Protein AF-A0A7Y2XGF4-F1 (afdb_monomer_lite)

Foldseek 3Di:
DDDDDDDPPPPPPPDDPPPPPDPDDPVRLVVVLVVQLVVVLVVQLVVLCVPPNDVSSVVSNPPVSVVSQVVSCVVSVHRGDDEDPPDPDPVRYDDPVSVVD

Structure (mmCIF, N/CA/C/O backbone):
data_AF-A0A7Y2XGF4-F1
#
_entry.id   AF-A0A7Y2XGF4-F1
#
loop_
_atom_site.group_PDB
_atom_site.id
_atom_site.type_symbol
_atom_site.label_atom_id
_atom_site.label_alt_id
_atom_site.label_comp_id
_atom_site.label_asym_id
_atom_site.label_entity_id
_atom_site.label_seq_id
_atom_site.pdbx_PDB_ins_code
_atom_site.Cartn_x
_atom_site.Cartn_y
_atom_site.Cartn_z
_atom_site.occupancy
_atom_site.B_iso_or_equiv
_atom_site.auth_seq_id
_atom_site.auth_comp_id
_atom_site.auth_asym_id
_atom_site.auth_atom_id
_atom_site.pdbx_PDB_model_num
ATOM 1 N N . MET A 1 1 ? 15.813 71.218 -19.733 1.00 46.25 1 MET A N 1
ATOM 2 C CA . MET A 1 1 ? 16.879 70.319 -20.227 1.00 46.25 1 MET A CA 1
ATOM 3 C C . MET A 1 1 ? 17.194 69.303 -19.142 1.00 46.25 1 MET A C 1
ATOM 5 O O . MET A 1 1 ? 17.758 69.696 -18.131 1.00 46.25 1 MET A O 1
ATOM 9 N N . LYS A 1 2 ? 16.756 68.051 -19.315 1.00 38.97 2 LYS A N 1
ATOM 10 C CA . LYS A 1 2 ? 17.363 66.811 -18.790 1.00 38.97 2 LYS A CA 1
ATOM 11 C C . LYS A 1 2 ? 16.393 65.673 -19.111 1.00 38.97 2 LYS A C 1
ATOM 13 O O . LYS A 1 2 ? 15.338 65.556 -18.501 1.00 38.97 2 LYS A O 1
ATOM 18 N N . ALA A 1 3 ? 16.723 64.935 -20.166 1.00 45.91 3 ALA A N 1
ATOM 19 C CA . ALA A 1 3 ? 15.990 63.763 -20.611 1.00 45.91 3 ALA A CA 1
ATOM 20 C C . ALA A 1 3 ? 16.188 62.636 -19.590 1.00 45.91 3 ALA A C 1
ATOM 22 O O . ALA A 1 3 ? 17.321 62.326 -19.228 1.00 45.91 3 ALA A O 1
ATOM 23 N N . ILE A 1 4 ? 15.092 62.050 -19.113 1.00 52.22 4 ILE A N 1
ATOM 24 C CA . ILE A 1 4 ? 15.112 60.839 -18.292 1.00 52.22 4 ILE A CA 1
ATOM 25 C C . ILE A 1 4 ? 15.087 59.670 -19.274 1.00 52.22 4 ILE A C 1
ATOM 27 O O . ILE A 1 4 ? 14.050 59.333 -19.841 1.00 52.22 4 ILE A O 1
ATOM 31 N N . THR A 1 5 ? 16.262 59.114 -19.549 1.00 46.44 5 THR A N 1
ATOM 32 C CA . THR A 1 5 ? 16.430 57.921 -20.379 1.00 46.44 5 THR A CA 1
ATOM 33 C C . THR A 1 5 ? 15.878 56.695 -19.659 1.00 46.44 5 THR A C 1
ATOM 35 O O . THR A 1 5 ? 16.365 56.294 -18.604 1.00 46.44 5 THR A O 1
ATOM 38 N N . LEU A 1 6 ? 14.856 56.113 -20.281 1.00 53.38 6 LEU A N 1
ATOM 39 C CA . LEU A 1 6 ? 14.263 54.812 -20.012 1.00 53.38 6 LEU A CA 1
ATOM 40 C C . LEU A 1 6 ? 15.322 53.712 -20.220 1.00 53.38 6 LEU A C 1
ATOM 42 O O . LEU A 1 6 ? 15.606 53.315 -21.348 1.00 53.38 6 LEU A O 1
ATOM 46 N N . GLY A 1 7 ? 15.944 53.251 -19.136 1.00 46.53 7 GLY A N 1
ATOM 47 C CA . GLY A 1 7 ? 16.861 52.112 -19.149 1.00 46.53 7 GLY A CA 1
ATOM 48 C C . GLY A 1 7 ? 16.092 50.798 -19.045 1.00 46.53 7 GLY A C 1
ATOM 49 O O . GLY A 1 7 ? 15.832 50.324 -17.943 1.00 46.53 7 GLY A O 1
ATOM 50 N N . LEU A 1 8 ? 15.721 50.215 -20.186 1.00 58.25 8 LEU A N 1
ATOM 51 C CA . LEU A 1 8 ? 15.215 48.844 -20.269 1.00 58.25 8 LEU A CA 1
ATOM 52 C C . LEU A 1 8 ? 16.376 47.879 -19.983 1.00 58.25 8 LEU A C 1
ATOM 54 O O . LEU A 1 8 ? 17.175 47.569 -20.865 1.00 58.25 8 LEU A O 1
ATOM 58 N N . VAL A 1 9 ? 16.489 47.428 -18.733 1.00 59.25 9 VAL A N 1
ATOM 59 C CA . VAL A 1 9 ? 17.405 46.349 -18.354 1.00 59.25 9 VAL A CA 1
ATOM 60 C C . VAL A 1 9 ? 16.816 45.036 -18.864 1.00 59.25 9 VAL A C 1
ATOM 62 O O . VAL A 1 9 ? 15.857 44.504 -18.307 1.00 59.25 9 VAL A O 1
ATOM 65 N N . LEU A 1 10 ? 17.389 44.529 -19.954 1.00 52.53 10 LEU A N 1
ATOM 66 C CA . LEU A 1 10 ? 17.103 43.203 -20.480 1.00 52.53 10 LEU A CA 1
ATOM 67 C C . LEU A 1 10 ? 17.797 42.171 -19.573 1.00 52.53 10 LEU A C 1
ATOM 69 O O . LEU A 1 10 ? 18.971 41.852 -19.755 1.00 52.53 10 LEU A O 1
ATOM 73 N N . LEU A 1 11 ? 17.088 41.679 -18.554 1.00 54.34 11 LEU A N 1
ATOM 74 C CA . LEU A 1 11 ? 17.508 40.486 -17.819 1.00 54.34 11 LEU A CA 1
ATOM 75 C C . LEU A 1 11 ? 17.378 39.293 -18.775 1.00 54.34 11 LEU A C 1
ATOM 77 O O . LEU A 1 11 ? 16.285 38.774 -18.997 1.00 54.34 11 LEU A O 1
ATOM 81 N N . ALA A 1 12 ? 18.496 38.883 -19.374 1.00 58.62 12 ALA A N 1
ATOM 82 C CA . ALA A 1 12 ? 18.603 37.612 -20.074 1.00 58.62 12 ALA A CA 1
ATOM 83 C C . ALA A 1 12 ? 18.418 36.488 -19.044 1.00 58.62 12 ALA A C 1
ATOM 85 O O . ALA A 1 12 ? 19.362 36.067 -18.379 1.00 58.62 12 ALA A O 1
ATOM 86 N N . GLY A 1 13 ? 17.170 36.056 -18.859 1.00 51.19 13 GLY A N 1
ATOM 87 C CA . GLY A 1 13 ? 16.838 34.899 -18.047 1.00 51.19 13 GLY A CA 1
ATOM 88 C C . GLY A 1 13 ? 17.467 33.666 -18.677 1.00 51.19 13 GLY A C 1
ATOM 89 O O . GLY A 1 13 ? 16.997 33.178 -19.702 1.00 51.19 13 GLY A O 1
ATOM 90 N N . THR A 1 14 ? 18.538 33.158 -18.073 1.00 60.44 14 THR A N 1
ATOM 91 C CA . THR A 1 14 ? 19.026 31.811 -18.349 1.00 60.44 14 THR A CA 1
ATOM 92 C C . THR A 1 14 ? 17.964 30.847 -17.838 1.00 60.44 14 THR A C 1
ATOM 94 O O . THR A 1 14 ? 17.901 30.559 -16.642 1.00 60.44 14 THR A O 1
ATOM 97 N N . ALA A 1 15 ? 17.076 30.409 -18.729 1.00 60.03 15 ALA A N 1
ATOM 98 C CA . ALA A 1 15 ? 16.171 29.312 -18.440 1.00 60.03 15 ALA A CA 1
ATOM 99 C C . ALA A 1 15 ? 17.029 28.098 -18.039 1.00 60.03 15 ALA A C 1
ATOM 101 O O . ALA A 1 15 ? 17.922 27.724 -18.808 1.00 60.03 15 ALA A O 1
ATOM 102 N N . PRO A 1 16 ? 16.832 27.511 -16.843 1.00 65.81 16 PRO A N 1
ATOM 103 C CA . PRO A 1 16 ? 17.527 26.285 -16.496 1.00 65.81 16 PRO A CA 1
ATOM 104 C C . PRO A 1 16 ? 17.188 25.225 -17.552 1.00 65.81 16 PRO A C 1
ATOM 106 O O . PRO A 1 16 ? 16.053 25.203 -18.043 1.00 65.81 16 PRO A O 1
ATOM 109 N N . PRO A 1 17 ? 18.149 24.368 -17.937 1.00 55.50 17 PRO A N 1
ATOM 110 C CA . PRO A 1 17 ? 17.867 23.295 -18.872 1.00 55.50 17 PRO A CA 1
ATOM 111 C C . PRO A 1 17 ? 16.718 22.467 -18.302 1.00 55.50 17 PRO A C 1
ATOM 113 O O . PRO A 1 17 ? 16.800 21.962 -17.181 1.00 55.50 17 PRO A O 1
ATOM 116 N N . ALA A 1 18 ? 15.629 22.367 -19.063 1.00 58.94 18 ALA A N 1
ATOM 117 C CA . ALA A 1 18 ? 14.578 21.411 -18.778 1.00 58.94 18 ALA A CA 1
ATOM 118 C C . ALA A 1 18 ? 15.243 20.033 -18.758 1.00 58.94 18 ALA A C 1
ATOM 120 O O . ALA A 1 18 ? 15.708 19.554 -19.793 1.00 58.94 18 ALA A O 1
ATOM 121 N N . ALA A 1 19 ? 15.365 19.439 -17.570 1.00 53.44 19 ALA A N 1
ATOM 122 C CA . ALA A 1 19 ? 15.861 18.085 -17.432 1.00 53.44 19 ALA A CA 1
ATOM 123 C C . ALA A 1 19 ? 14.952 17.188 -18.277 1.00 53.44 19 ALA A C 1
ATOM 125 O O . ALA A 1 19 ? 13.762 17.048 -17.991 1.00 53.44 19 ALA A O 1
ATOM 126 N N . SER A 1 20 ? 15.491 16.636 -19.362 1.00 53.41 20 SER A N 1
ATOM 127 C CA . SER A 1 20 ? 14.790 15.632 -20.146 1.00 53.41 20 SER A CA 1
ATOM 128 C C . SER A 1 20 ? 14.633 14.412 -19.249 1.00 53.41 20 SER A C 1
ATOM 130 O O . SER A 1 20 ? 15.611 1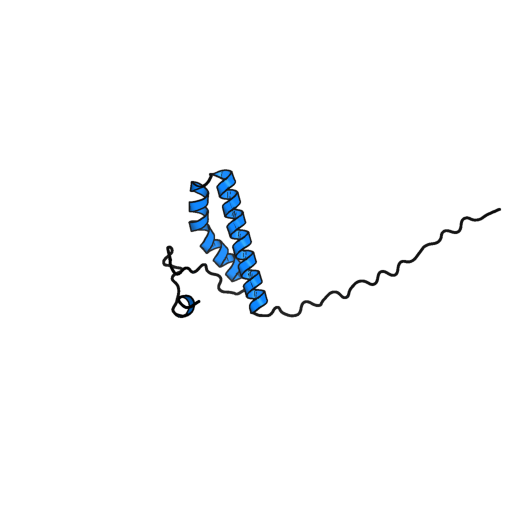3.713 -18.978 1.00 53.41 20 SER A O 1
ATOM 132 N N . VAL A 1 21 ? 13.421 14.194 -18.742 1.00 58.38 21 VAL A N 1
ATOM 133 C CA . VAL A 1 21 ? 13.086 12.997 -17.975 1.00 58.38 21 VAL A CA 1
ATOM 134 C C . VAL A 1 21 ? 13.209 11.825 -18.946 1.00 58.38 21 VAL A C 1
ATOM 136 O O . VAL A 1 21 ? 12.350 11.618 -19.802 1.00 58.38 21 VAL A O 1
ATOM 139 N N . GLY A 1 22 ? 14.336 11.115 -18.877 1.00 64.56 22 GLY A N 1
ATOM 140 C CA . GLY A 1 22 ? 14.483 9.821 -19.528 1.00 64.56 22 GLY A CA 1
ATOM 141 C C . GLY A 1 22 ? 13.460 8.828 -18.964 1.00 64.56 22 GLY A C 1
ATOM 142 O O . GLY A 1 22 ? 12.794 9.122 -17.968 1.00 64.56 22 GLY A O 1
ATOM 143 N N . PRO A 1 23 ? 13.300 7.647 -19.577 1.00 76.50 23 PRO A N 1
ATOM 144 C CA . PRO A 1 23 ? 12.419 6.623 -19.030 1.00 76.50 23 PRO A CA 1
ATOM 145 C C . PRO A 1 23 ? 12.801 6.316 -17.575 1.00 76.50 23 PRO A C 1
ATOM 147 O O . PRO A 1 23 ? 13.967 6.044 -17.296 1.00 76.50 23 PRO A O 1
ATOM 150 N N . LEU A 1 24 ? 11.826 6.369 -16.663 1.00 81.12 24 LEU A N 1
ATOM 151 C CA . LEU A 1 24 ? 12.026 6.024 -15.253 1.00 81.12 24 LEU A CA 1
ATOM 152 C C . LEU A 1 24 ? 12.556 4.593 -15.120 1.00 81.12 24 LEU A C 1
ATOM 154 O O . LEU A 1 24 ? 12.045 3.672 -15.774 1.00 81.12 24 LEU A O 1
ATOM 158 N N . THR A 1 25 ? 13.514 4.397 -14.217 1.00 91.69 25 THR A N 1
ATOM 159 C CA . THR A 1 25 ? 13.954 3.063 -13.796 1.00 91.69 25 THR A CA 1
ATOM 160 C C . THR A 1 25 ? 12.799 2.277 -13.171 1.00 91.69 25 THR A C 1
ATOM 162 O O . THR A 1 25 ? 11.812 2.842 -12.697 1.00 91.69 25 THR A O 1
ATOM 165 N N . ASP A 1 26 ? 12.910 0.947 -13.146 1.00 90.12 26 ASP A N 1
ATOM 166 C CA . ASP A 1 26 ? 11.876 0.085 -12.558 1.00 90.12 26 ASP A CA 1
ATOM 167 C C . ASP A 1 26 ? 11.618 0.412 -11.077 1.00 90.12 26 ASP A C 1
ATOM 169 O O . ASP A 1 26 ? 10.467 0.385 -10.636 1.00 90.12 26 ASP A O 1
ATOM 173 N N . LEU A 1 27 ? 12.667 0.790 -10.336 1.00 92.44 27 LEU A N 1
ATOM 174 C CA . LEU A 1 27 ? 12.566 1.226 -8.943 1.00 92.44 27 LEU A CA 1
ATOM 175 C C . LEU A 1 27 ? 11.769 2.530 -8.818 1.00 92.44 27 LEU A C 1
ATOM 177 O O . LEU A 1 27 ? 10.795 2.572 -8.073 1.00 92.44 27 LEU A O 1
ATOM 181 N N . GLU A 1 28 ? 12.110 3.563 -9.591 1.00 94.69 28 GLU A N 1
ATOM 182 C CA . GLU A 1 28 ? 11.396 4.848 -9.555 1.00 94.69 28 GLU A CA 1
ATOM 183 C C . GLU A 1 28 ? 9.919 4.691 -9.945 1.00 94.69 28 GLU A C 1
ATOM 185 O O . GLU A 1 28 ? 9.038 5.323 -9.352 1.00 94.69 28 GLU A O 1
ATOM 190 N N . ARG A 1 29 ? 9.610 3.812 -10.914 1.00 94.38 29 ARG A N 1
ATOM 191 C CA . ARG A 1 29 ? 8.217 3.485 -11.267 1.00 94.38 29 ARG A CA 1
ATOM 192 C C . ARG A 1 29 ? 7.491 2.808 -10.106 1.00 94.38 29 ARG A C 1
ATOM 194 O O . ARG A 1 29 ? 6.348 3.169 -9.822 1.00 94.38 29 ARG A O 1
ATOM 201 N N . ALA A 1 30 ? 8.137 1.857 -9.433 1.00 94.88 30 ALA A N 1
ATOM 202 C CA . ALA A 1 30 ? 7.561 1.157 -8.288 1.00 94.88 30 ALA A CA 1
ATOM 203 C C . ALA A 1 30 ? 7.326 2.091 -7.090 1.00 94.88 30 ALA A C 1
ATOM 205 O O . ALA A 1 30 ? 6.254 2.048 -6.481 1.00 94.88 30 ALA A O 1
ATOM 206 N N . GLU A 1 31 ? 8.278 2.974 -6.783 1.00 96.00 31 GLU A N 1
ATOM 207 C CA . GLU A 1 31 ? 8.148 3.987 -5.730 1.00 96.00 31 GLU A CA 1
ATOM 208 C C . GLU A 1 31 ? 7.010 4.961 -6.038 1.00 96.00 31 GLU A C 1
ATOM 210 O O . GLU A 1 31 ? 6.155 5.210 -5.186 1.00 96.00 31 GLU A O 1
ATOM 215 N N . THR A 1 32 ? 6.934 5.439 -7.282 1.00 96.75 32 THR A N 1
ATOM 216 C CA . THR A 1 32 ? 5.867 6.339 -7.734 1.00 96.75 32 THR A CA 1
ATOM 217 C C . THR A 1 32 ? 4.491 5.683 -7.608 1.00 96.75 32 THR A C 1
ATOM 219 O O . THR A 1 32 ? 3.563 6.286 -7.065 1.00 96.75 32 THR A O 1
ATOM 222 N N . ALA A 1 33 ? 4.344 4.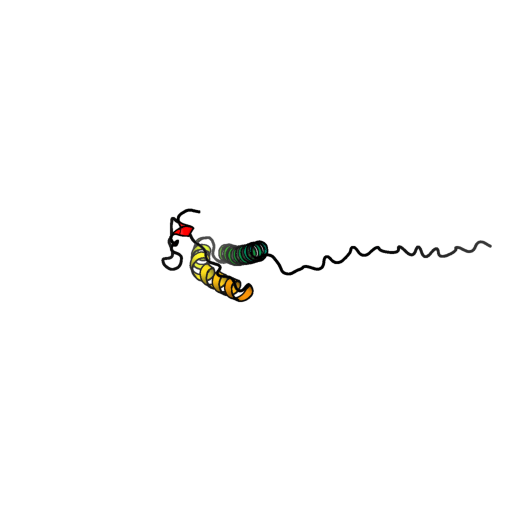438 -8.070 1.00 97.31 33 ALA A N 1
ATOM 223 C CA . ALA A 1 33 ? 3.086 3.702 -7.973 1.00 97.31 33 ALA A CA 1
ATOM 224 C C . ALA A 1 33 ? 2.688 3.448 -6.509 1.00 97.31 33 ALA A C 1
ATOM 226 O O . ALA A 1 33 ? 1.532 3.641 -6.131 1.00 97.31 33 ALA A O 1
ATOM 227 N N . THR A 1 34 ? 3.652 3.083 -5.661 1.00 96.19 34 THR A N 1
ATOM 228 C CA . THR A 1 34 ? 3.416 2.854 -4.228 1.00 96.19 34 THR A CA 1
ATOM 229 C C . THR A 1 34 ? 2.999 4.142 -3.516 1.00 96.19 34 THR A C 1
ATOM 231 O O . THR A 1 34 ? 2.057 4.128 -2.721 1.00 96.19 34 THR A O 1
ATOM 234 N N . ALA A 1 35 ? 3.637 5.272 -3.831 1.00 97.56 35 ALA A N 1
ATOM 235 C CA . ALA A 1 35 ? 3.272 6.577 -3.291 1.00 97.56 35 ALA A CA 1
ATOM 236 C C . ALA A 1 35 ? 1.863 7.006 -3.731 1.00 97.56 35 ALA A C 1
ATOM 238 O O . ALA A 1 35 ? 1.080 7.477 -2.904 1.00 97.56 35 ALA A O 1
ATOM 239 N N . ALA A 1 36 ? 1.508 6.790 -5.003 1.00 97.94 36 ALA A N 1
ATOM 240 C CA . ALA A 1 36 ? 0.172 7.078 -5.520 1.00 97.94 36 ALA A CA 1
ATOM 241 C C . ALA A 1 36 ? -0.908 6.247 -4.807 1.00 97.94 36 ALA A C 1
ATOM 243 O O . ALA A 1 36 ? -1.917 6.799 -4.364 1.00 97.94 36 ALA A O 1
ATOM 244 N N . PHE A 1 37 ? -0.666 4.945 -4.627 1.00 97.38 37 PHE A N 1
ATOM 245 C CA . PHE A 1 37 ? -1.543 4.059 -3.863 1.00 97.38 37 PHE A CA 1
ATOM 246 C C . PHE A 1 37 ? -1.738 4.540 -2.419 1.00 97.38 37 PHE A C 1
ATOM 248 O O . PHE A 1 37 ? -2.870 4.674 -1.952 1.00 97.38 37 PHE A O 1
ATOM 255 N N . ALA A 1 38 ? -0.641 4.844 -1.719 1.00 96.00 38 ALA A N 1
ATOM 256 C CA . ALA A 1 38 ? -0.689 5.294 -0.332 1.00 96.00 38 ALA A CA 1
ATOM 257 C C . ALA A 1 38 ? -1.435 6.629 -0.179 1.00 96.00 38 ALA A C 1
ATOM 259 O O . ALA A 1 38 ? -2.220 6.792 0.757 1.00 96.00 38 ALA A O 1
ATOM 260 N N . ALA A 1 39 ? -1.214 7.572 -1.099 1.00 97.50 39 ALA A N 1
ATOM 261 C CA . ALA A 1 39 ? -1.880 8.869 -1.093 1.00 97.50 39 ALA A CA 1
ATOM 262 C C . ALA A 1 39 ? -3.395 8.734 -1.302 1.00 97.50 39 ALA A C 1
ATOM 264 O O . ALA A 1 39 ? -4.164 9.305 -0.528 1.00 97.50 39 ALA A O 1
ATOM 265 N N . ALA A 1 40 ? -3.818 7.945 -2.295 1.00 96.62 40 ALA A N 1
ATOM 266 C CA . ALA A 1 40 ? -5.230 7.707 -2.579 1.00 96.62 40 ALA A CA 1
ATOM 267 C C . ALA A 1 40 ? -5.942 7.036 -1.394 1.00 96.62 40 ALA A C 1
ATOM 269 O O . ALA A 1 40 ? -6.944 7.555 -0.902 1.00 96.62 40 ALA A O 1
ATOM 270 N N . LEU A 1 41 ? -5.373 5.949 -0.859 1.00 94.62 41 LEU A N 1
ATOM 271 C CA . LEU A 1 41 ? -5.964 5.228 0.272 1.00 94.62 41 LEU A CA 1
ATOM 272 C C . LEU A 1 41 ? -6.071 6.106 1.523 1.00 94.62 41 LEU A C 1
ATOM 274 O O . LEU A 1 41 ? -7.087 6.087 2.216 1.00 94.62 41 LEU A O 1
ATOM 278 N N . LYS A 1 42 ? -5.038 6.908 1.809 1.00 94.56 42 LYS A N 1
ATOM 279 C CA . LYS A 1 42 ? -5.069 7.856 2.928 1.00 94.56 42 LYS A CA 1
ATOM 280 C C . LYS A 1 42 ? -6.138 8.931 2.729 1.00 94.56 42 LYS A C 1
ATOM 282 O O . LYS A 1 42 ? -6.785 9.303 3.703 1.00 94.56 42 LYS A O 1
ATOM 287 N N . GLY A 1 43 ? -6.310 9.433 1.507 1.00 95.75 43 GLY A N 1
ATOM 288 C CA . GLY A 1 43 ? -7.335 10.424 1.182 1.00 95.75 43 GLY A CA 1
ATOM 289 C C . GLY A 1 43 ? -8.739 9.914 1.497 1.00 95.75 43 GLY A C 1
ATOM 290 O O . GLY A 1 43 ? -9.466 10.560 2.250 1.00 95.75 43 GLY A O 1
ATOM 291 N N . GLU A 1 44 ? -9.077 8.722 1.006 1.00 95.19 44 GLU A N 1
ATOM 292 C CA . GLU A 1 44 ? -10.377 8.103 1.284 1.00 95.19 44 GLU A CA 1
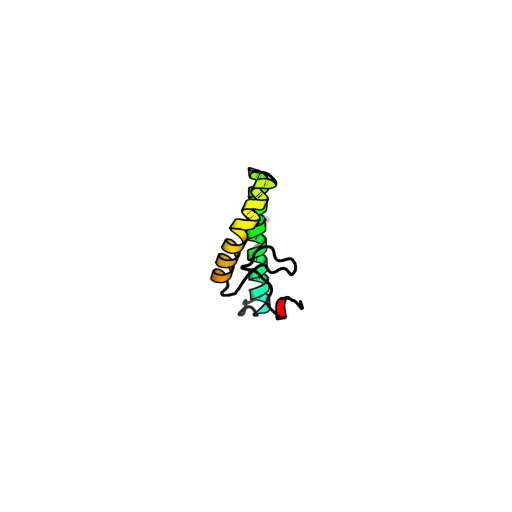ATOM 293 C C . GLU A 1 44 ? -10.576 7.817 2.775 1.00 95.19 44 GLU A C 1
ATOM 295 O O . GLU A 1 44 ? -11.645 8.080 3.321 1.00 95.19 44 GLU A O 1
ATOM 300 N N . LEU A 1 45 ? -9.529 7.355 3.465 1.00 93.69 45 LEU A N 1
ATOM 301 C CA . LEU A 1 45 ? -9.583 7.120 4.905 1.00 93.69 45 LEU A CA 1
ATOM 302 C C . LEU A 1 45 ? -9.880 8.400 5.694 1.00 93.69 45 LEU A C 1
ATOM 304 O O . LEU A 1 45 ? -10.735 8.402 6.578 1.00 93.69 45 LEU A O 1
ATOM 308 N N . VAL A 1 46 ? -9.176 9.491 5.388 1.00 94.94 46 VAL A N 1
ATOM 309 C CA . VAL A 1 46 ? -9.382 10.782 6.058 1.00 94.94 46 VAL A CA 1
ATOM 310 C C . VAL A 1 46 ? -10.791 11.303 5.791 1.00 94.94 46 VAL A C 1
ATOM 312 O O . VAL A 1 46 ? -11.438 11.787 6.718 1.00 94.94 46 VAL A O 1
ATOM 315 N N . GLN A 1 47 ? -11.288 11.159 4.564 1.00 95.44 47 GLN A N 1
ATOM 316 C CA . GLN A 1 47 ? -12.651 11.550 4.220 1.00 95.44 47 GLN A CA 1
ATOM 317 C C . GLN A 1 47 ? -13.684 10.733 5.008 1.00 95.44 47 GLN A C 1
ATOM 319 O O . GLN A 1 47 ? -14.565 11.307 5.644 1.00 95.44 47 GLN A O 1
ATOM 324 N N . ALA A 1 48 ? -13.533 9.409 5.051 1.00 95.00 48 ALA A N 1
ATOM 325 C CA . ALA A 1 48 ? -14.412 8.521 5.808 1.00 95.00 48 ALA A CA 1
ATOM 326 C C . ALA A 1 48 ? -14.410 8.848 7.308 1.00 95.00 48 ALA A C 1
ATOM 328 O O . ALA A 1 48 ? -15.466 8.936 7.934 1.00 95.00 48 ALA A O 1
ATOM 329 N N . MET A 1 49 ? -13.229 9.118 7.873 1.00 95.12 49 MET A N 1
ATOM 330 C CA . MET A 1 49 ? -13.097 9.563 9.260 1.00 95.12 49 MET A CA 1
ATOM 331 C C . MET A 1 49 ? -13.847 10.869 9.527 1.00 95.12 49 MET A C 1
ATOM 333 O O . MET A 1 49 ? -14.483 11.001 10.570 1.00 95.12 49 MET A O 1
ATOM 337 N N . GLN A 1 50 ? -13.763 11.836 8.613 1.00 95.25 50 GLN A N 1
ATOM 338 C CA . GLN A 1 50 ? -14.441 13.125 8.753 1.00 95.25 50 GLN A CA 1
ATOM 339 C C . GLN A 1 50 ? -15.964 12.995 8.632 1.00 95.25 50 GLN A C 1
ATOM 341 O O . GLN A 1 50 ? -16.686 13.714 9.315 1.00 95.25 50 GLN A O 1
ATOM 346 N N . SER A 1 51 ? -16.451 12.090 7.779 1.00 93.88 51 SER A N 1
ATOM 347 C CA . SER A 1 51 ? -17.882 11.924 7.510 1.00 93.88 51 SER A CA 1
ATOM 348 C C . SER A 1 51 ? -18.602 11.003 8.500 1.00 93.88 51 SER A C 1
ATOM 350 O O . SER A 1 51 ? -19.740 11.288 8.858 1.00 93.88 51 SER A O 1
ATOM 352 N N . GLY A 1 52 ? -17.965 9.915 8.941 1.00 92.44 52 GLY A N 1
ATOM 353 C CA . GLY A 1 52 ? -18.609 8.862 9.741 1.00 92.44 52 GLY A CA 1
ATOM 354 C C . GLY A 1 52 ? -17.790 8.368 10.936 1.00 92.44 52 GLY A C 1
ATOM 355 O O . GLY A 1 52 ? -18.182 7.416 11.613 1.00 92.44 52 GLY A O 1
ATOM 356 N N . GLY A 1 53 ? -16.655 9.005 11.229 1.00 94.31 53 GLY A N 1
ATOM 357 C CA . GLY A 1 53 ? -15.790 8.631 12.343 1.00 94.31 53 GLY A CA 1
ATOM 358 C C . GLY A 1 53 ? -15.026 7.323 12.115 1.00 94.31 53 GLY A C 1
ATOM 359 O O . GLY A 1 53 ? -14.860 6.839 10.996 1.00 94.31 53 GLY A O 1
ATOM 360 N N . ALA A 1 54 ? -14.511 6.751 13.205 1.00 91.94 54 ALA A N 1
ATOM 361 C CA . ALA A 1 54 ? -13.593 5.612 13.146 1.00 91.94 54 ALA A CA 1
ATOM 362 C C . ALA A 1 54 ? -14.232 4.313 12.623 1.00 91.94 54 ALA A C 1
ATOM 364 O O . ALA A 1 54 ? -13.527 3.492 12.046 1.00 91.94 54 ALA A O 1
ATOM 365 N N . ILE A 1 55 ? -15.540 4.117 12.820 1.00 91.38 55 ILE A N 1
ATOM 366 C CA . ILE A 1 55 ? -16.236 2.905 12.363 1.00 91.38 55 ILE A CA 1
ATOM 367 C C . ILE A 1 55 ? -16.357 2.903 10.836 1.00 91.38 55 ILE A C 1
ATOM 369 O O . ILE A 1 55 ? -15.946 1.940 10.197 1.00 91.38 55 ILE A O 1
ATOM 373 N N . GLU A 1 56 ? -16.806 4.012 10.249 1.00 90.94 56 GLU A N 1
ATOM 374 C CA . GLU A 1 56 ? -16.893 4.174 8.791 1.00 90.94 56 GLU A CA 1
ATOM 375 C C . GLU A 1 56 ? -15.515 4.055 8.120 1.00 90.94 56 GLU A C 1
ATOM 377 O O . GLU A 1 56 ? -15.330 3.384 7.106 1.00 90.94 56 GLU A O 1
ATOM 382 N N . ALA A 1 57 ? -14.500 4.650 8.745 1.00 91.00 57 ALA A N 1
ATOM 383 C CA . ALA A 1 57 ? -13.115 4.576 8.301 1.00 91.00 57 ALA A CA 1
ATOM 384 C C . ALA A 1 57 ? -12.573 3.134 8.186 1.00 91.00 57 ALA A C 1
ATOM 386 O O . ALA A 1 57 ? -11.749 2.853 7.309 1.00 91.00 57 ALA A O 1
ATOM 387 N N . ILE A 1 58 ? -13.024 2.215 9.049 1.00 87.69 58 ILE A N 1
ATOM 388 C CA . ILE A 1 58 ? -12.630 0.798 9.009 1.00 87.69 58 ILE A CA 1
ATOM 389 C C . ILE A 1 58 ? -13.224 0.101 7.780 1.00 87.69 58 ILE A C 1
ATOM 391 O O . ILE A 1 58 ? -12.496 -0.614 7.086 1.00 87.69 58 ILE A O 1
ATOM 395 N N . GLU A 1 59 ? -14.501 0.341 7.482 1.00 86.44 59 GLU A N 1
ATOM 396 C CA . GLU A 1 59 ? -15.179 -0.224 6.307 1.00 86.44 59 GLU A CA 1
ATOM 397 C C . GLU A 1 59 ? -14.535 0.256 5.001 1.00 86.44 59 GLU A C 1
ATOM 399 O O . GLU A 1 59 ? -14.229 -0.539 4.104 1.00 86.44 59 GLU A O 1
ATOM 404 N N . VAL A 1 60 ? -14.218 1.550 4.920 1.00 86.75 60 VAL A N 1
ATOM 405 C CA . VAL A 1 60 ? -13.501 2.137 3.779 1.00 86.75 60 VAL A CA 1
ATOM 406 C C . VAL A 1 60 ? -12.107 1.526 3.623 1.00 86.75 60 VAL A C 1
ATOM 408 O O . VAL A 1 60 ? -11.733 1.113 2.526 1.00 86.75 60 VAL A O 1
ATOM 411 N N . CYS A 1 61 ? -11.349 1.364 4.713 1.00 82.38 61 CYS A N 1
ATOM 412 C CA . CYS A 1 61 ? -10.041 0.699 4.675 1.00 82.38 61 CYS A CA 1
ATOM 413 C C . CYS A 1 61 ? -10.092 -0.725 4.107 1.00 82.38 61 CYS A C 1
ATOM 415 O O . CYS A 1 61 ? -9.120 -1.167 3.487 1.00 82.38 61 CYS A O 1
ATOM 417 N N . HIS A 1 62 ? -11.171 -1.463 4.372 1.00 82.25 62 HIS A N 1
ATOM 418 C CA . HIS A 1 62 ? -11.334 -2.831 3.898 1.00 82.25 62 HIS A CA 1
ATOM 419 C C . HIS A 1 62 ? -11.769 -2.879 2.431 1.00 82.25 62 HIS A C 1
ATOM 421 O O . HIS A 1 62 ? -11.129 -3.557 1.629 1.00 82.25 62 HIS A O 1
ATOM 427 N N . SER A 1 63 ? -12.820 -2.139 2.081 1.00 84.56 63 SER A N 1
ATOM 428 C CA . SER A 1 63 ? -13.470 -2.212 0.767 1.00 84.56 63 SER A CA 1
ATOM 429 C C . SER A 1 63 ? -12.706 -1.481 -0.338 1.00 84.56 63 SER A C 1
ATOM 431 O O . SER A 1 63 ? -12.706 -1.910 -1.492 1.00 84.56 63 SER A O 1
ATOM 433 N N . ARG A 1 64 ? -12.035 -0.376 -0.005 1.00 92.06 64 ARG A N 1
ATOM 434 C CA . ARG A 1 64 ? -11.430 0.510 -1.004 1.00 92.06 64 ARG A CA 1
ATOM 435 C C . ARG A 1 64 ? -9.980 0.190 -1.316 1.00 92.06 64 ARG A C 1
ATOM 437 O O . ARG A 1 64 ? -9.521 0.458 -2.424 1.00 92.06 64 ARG A O 1
ATOM 444 N N . ALA A 1 65 ? -9.262 -0.422 -0.375 1.00 90.25 65 ALA A N 1
ATOM 445 C CA . ALA A 1 65 ? -7.842 -0.713 -0.540 1.00 90.25 65 ALA A CA 1
ATOM 446 C C . ALA A 1 65 ? -7.551 -1.568 -1.783 1.00 90.25 65 ALA A C 1
ATOM 448 O O . ALA A 1 65 ? -6.648 -1.227 -2.542 1.00 90.25 65 ALA A O 1
ATOM 449 N N . ASP A 1 66 ? -8.316 -2.634 -2.024 1.00 89.50 66 ASP A N 1
ATOM 450 C CA . ASP A 1 66 ? -8.085 -3.492 -3.192 1.00 89.50 66 ASP A CA 1
ATOM 451 C C . ASP A 1 66 ? -8.490 -2.782 -4.499 1.00 89.50 66 ASP A C 1
ATOM 453 O O . ASP A 1 66 ? -7.766 -2.858 -5.491 1.00 89.50 66 ASP A O 1
ATOM 457 N N . ALA A 1 67 ? -9.575 -1.997 -4.499 1.00 93.31 67 ALA A N 1
ATOM 458 C CA . ALA A 1 67 ? -10.000 -1.219 -5.667 1.00 93.31 67 ALA A CA 1
ATOM 459 C C . ALA A 1 67 ? -8.940 -0.190 -6.106 1.00 93.31 67 ALA A C 1
ATOM 461 O O . ALA A 1 67 ? -8.574 -0.137 -7.280 1.00 93.31 67 ALA A O 1
ATOM 462 N N . ILE A 1 68 ? -8.385 0.572 -5.158 1.00 96.06 68 ILE A N 1
ATOM 463 C CA . ILE A 1 68 ? -7.306 1.535 -5.428 1.00 96.06 68 ILE A CA 1
ATOM 464 C C . ILE A 1 68 ? -6.050 0.802 -5.913 1.00 96.06 68 ILE A C 1
ATOM 466 O O . ILE A 1 68 ? -5.369 1.270 -6.825 1.00 96.06 68 ILE A O 1
ATOM 470 N N . ALA A 1 69 ? -5.736 -0.364 -5.339 1.00 94.88 69 ALA A N 1
ATOM 471 C CA . ALA A 1 69 ? -4.597 -1.165 -5.777 1.00 94.88 69 ALA A CA 1
ATOM 472 C C . ALA A 1 69 ? -4.742 -1.596 -7.244 1.00 94.88 69 ALA A C 1
ATOM 474 O O . ALA A 1 69 ? -3.774 -1.506 -8.002 1.00 94.88 69 ALA A O 1
ATOM 475 N N . HIS A 1 70 ? -5.943 -1.996 -7.672 1.00 95.19 70 HIS A N 1
ATOM 476 C CA . HIS A 1 70 ? -6.237 -2.318 -9.069 1.00 95.19 70 HIS A CA 1
ATOM 477 C C . HIS A 1 70 ? -6.128 -1.099 -9.993 1.00 95.19 70 HIS A C 1
ATOM 479 O O . HIS A 1 70 ? -5.516 -1.206 -11.057 1.00 95.19 70 HIS A O 1
ATOM 485 N N . GLU A 1 71 ? -6.657 0.057 -9.587 1.00 97.00 71 GLU A N 1
ATOM 486 C CA . GLU A 1 71 ? -6.565 1.298 -10.366 1.00 97.00 71 GLU A CA 1
ATOM 487 C C . GLU A 1 71 ? -5.106 1.717 -10.585 1.00 97.00 71 GLU A C 1
ATOM 489 O O . GLU A 1 71 ? -4.672 1.946 -11.717 1.00 97.00 71 GLU A O 1
ATOM 494 N N . VAL A 1 72 ? -4.315 1.747 -9.510 1.00 97.81 72 VAL A N 1
ATOM 495 C CA . VAL A 1 72 ? -2.886 2.072 -9.575 1.00 97.81 72 VAL A CA 1
ATOM 496 C C . VAL A 1 72 ? -2.136 1.025 -10.398 1.00 97.81 72 VAL A C 1
ATOM 498 O O . VAL A 1 72 ? -1.312 1.384 -11.237 1.00 97.81 72 VAL A O 1
ATOM 501 N N . SER A 1 73 ? -2.448 -0.260 -10.224 1.00 96.69 73 SER A N 1
ATOM 502 C CA . SER A 1 73 ? -1.829 -1.331 -11.013 1.00 96.69 73 SER A CA 1
ATOM 503 C C . SER A 1 73 ? -2.044 -1.124 -12.514 1.00 96.69 73 SER A C 1
ATOM 505 O O . SER A 1 73 ? -1.087 -1.166 -13.288 1.00 96.69 73 SER A O 1
ATOM 507 N N . GLY A 1 74 ? -3.279 -0.816 -12.926 1.00 96.94 74 GLY A N 1
ATOM 508 C CA . GLY A 1 74 ? -3.610 -0.515 -14.319 1.00 96.94 74 GLY A CA 1
ATOM 509 C C . GLY A 1 74 ? -2.928 0.754 -14.833 1.00 96.94 74 GLY A C 1
ATOM 510 O O . GLY A 1 74 ? -2.391 0.758 -15.938 1.00 96.94 74 GLY A O 1
ATOM 511 N N . LYS A 1 75 ? -2.885 1.812 -14.016 1.00 96.00 75 LYS A N 1
ATOM 512 C CA . LYS A 1 75 ? -2.283 3.102 -14.383 1.00 96.00 75 LYS A CA 1
ATOM 513 C C . LYS A 1 75 ? -0.776 3.020 -14.624 1.00 96.00 75 LYS A C 1
ATOM 515 O O . LYS A 1 75 ? -0.274 3.671 -15.536 1.00 96.00 75 LYS A O 1
ATOM 520 N N . TYR A 1 76 ? -0.057 2.265 -13.797 1.00 94.19 76 TYR A N 1
ATOM 521 C CA . TYR A 1 76 ? 1.406 2.188 -13.855 1.00 94.19 76 TYR A CA 1
ATOM 522 C C . TYR A 1 76 ? 1.926 0.925 -14.555 1.00 94.19 76 TYR A C 1
ATOM 524 O O . TYR A 1 76 ? 3.133 0.801 -14.751 1.00 94.19 76 TYR A O 1
ATOM 532 N N . GLY A 1 77 ? 1.047 -0.013 -14.931 1.00 95.25 77 GLY A N 1
ATOM 533 C CA . GLY A 1 77 ? 1.444 -1.293 -15.525 1.00 95.25 77 GLY A CA 1
ATOM 534 C C . GLY A 1 77 ? 2.240 -2.181 -14.562 1.00 95.25 77 GLY A C 1
ATOM 535 O O . GLY A 1 77 ? 3.095 -2.952 -14.990 1.00 95.25 77 GLY A O 1
ATOM 536 N N . LEU A 1 78 ? 1.995 -2.045 -13.257 1.00 95.31 78 LEU A N 1
ATOM 537 C CA . LEU A 1 78 ? 2.672 -2.783 -12.189 1.00 95.31 78 LEU A CA 1
ATOM 538 C C . LEU A 1 78 ? 1.656 -3.604 -11.401 1.00 95.31 78 LEU A C 1
ATOM 540 O O . LEU A 1 78 ? 0.472 -3.292 -11.394 1.00 95.31 78 LEU A O 1
ATOM 544 N N . LYS A 1 79 ? 2.115 -4.627 -10.678 1.00 94.19 79 LYS A N 1
ATOM 545 C CA . LYS A 1 79 ? 1.286 -5.287 -9.666 1.00 94.19 79 LYS A CA 1
ATOM 546 C C . LYS A 1 79 ? 1.501 -4.600 -8.321 1.00 94.19 79 LYS A C 1
ATOM 548 O O . LYS A 1 79 ? 2.532 -4.807 -7.687 1.00 94.19 79 LYS A O 1
ATOM 553 N N . VAL A 1 80 ? 0.522 -3.817 -7.883 1.00 95.31 80 VAL A N 1
ATOM 554 C CA . VAL A 1 80 ? 0.507 -3.189 -6.556 1.00 95.31 80 VAL A CA 1
ATOM 555 C C . VAL A 1 80 ? -0.471 -3.948 -5.666 1.00 95.31 80 VAL A C 1
ATOM 557 O O . VAL A 1 80 ? -1.614 -4.178 -6.044 1.00 95.31 80 VAL A O 1
ATOM 560 N N . SER A 1 81 ? -0.023 -4.360 -4.482 1.00 92.75 81 SER A N 1
ATOM 561 C CA . SER A 1 81 ? -0.854 -5.053 -3.491 1.00 92.75 81 SER A CA 1
ATOM 562 C C . SER A 1 81 ? -0.330 -4.798 -2.085 1.00 92.75 81 SER A C 1
ATOM 564 O O . SER A 1 81 ? 0.882 -4.702 -1.886 1.00 92.75 81 SER A O 1
ATOM 566 N N . ARG A 1 82 ? -1.217 -4.759 -1.089 1.00 91.38 82 ARG A N 1
ATOM 567 C CA . ARG A 1 82 ? -0.813 -4.735 0.323 1.00 91.38 82 ARG A CA 1
ATOM 568 C C . ARG A 1 82 ? -0.548 -6.156 0.789 1.00 91.38 82 ARG A C 1
ATOM 570 O O . ARG A 1 82 ? -1.428 -6.988 0.669 1.00 91.38 82 ARG A O 1
ATOM 577 N N . VAL A 1 83 ? 0.610 -6.415 1.381 1.00 92.38 83 VAL A N 1
ATOM 578 C CA . VAL A 1 83 ? 0.953 -7.731 1.940 1.00 92.38 83 VAL A CA 1
ATOM 579 C C . VAL A 1 83 ? 1.331 -7.571 3.407 1.00 92.38 83 VAL A C 1
ATOM 581 O O . VAL A 1 83 ? 1.879 -6.548 3.813 1.00 92.38 83 VAL A O 1
ATOM 584 N N . SER A 1 84 ? 0.993 -8.560 4.233 1.00 91.50 84 SER A N 1
ATOM 585 C CA . SER A 1 84 ? 1.365 -8.584 5.647 1.00 91.50 84 SER A CA 1
ATOM 586 C C . SER A 1 84 ? 1.600 -10.011 6.121 1.00 91.50 84 SER A C 1
ATOM 588 O O . SER A 1 84 ? 0.839 -10.911 5.774 1.00 91.50 84 SER A O 1
ATOM 590 N N . LEU A 1 85 ? 2.594 -10.208 6.992 1.00 93.44 85 LEU A N 1
ATOM 591 C CA . LEU A 1 85 ? 2.787 -11.479 7.701 1.00 93.44 85 LEU A CA 1
ATOM 592 C C . LEU A 1 85 ? 1.630 -11.785 8.664 1.00 93.44 85 LEU A C 1
ATOM 594 O O . LEU A 1 85 ? 1.328 -12.943 8.930 1.00 93.44 85 LEU A O 1
ATOM 598 N N . LYS A 1 86 ? 0.937 -10.747 9.150 1.00 91.88 86 LYS A N 1
ATOM 599 C CA . LYS A 1 86 ? -0.306 -10.859 9.928 1.00 91.88 86 LYS A CA 1
ATOM 600 C C . LYS A 1 86 ? -1.502 -10.644 9.009 1.00 91.88 86 LYS A C 1
ATOM 602 O O . LYS A 1 86 ? -2.292 -9.717 9.202 1.00 91.88 86 LYS A O 1
ATOM 607 N N . ASN A 1 87 ? -1.573 -11.457 7.960 1.00 88.62 87 ASN A N 1
ATOM 608 C CA . ASN A 1 87 ? -2.570 -11.297 6.918 1.00 88.62 87 ASN A CA 1
ATOM 609 C C . ASN A 1 87 ? -3.999 -11.428 7.471 1.00 88.62 87 ASN A C 1
ATOM 611 O O . ASN A 1 87 ? -4.306 -12.370 8.198 1.00 88.62 87 ASN A O 1
ATOM 615 N N . ARG A 1 88 ? -4.870 -10.489 7.090 1.00 85.19 88 ARG A N 1
ATOM 616 C CA . ARG A 1 88 ? -6.308 -10.504 7.410 1.00 85.19 88 ARG A CA 1
ATOM 617 C C . ARG A 1 88 ? -7.185 -10.684 6.170 1.00 85.19 88 ARG A C 1
ATOM 619 O O . ARG A 1 88 ? -8.347 -11.036 6.313 1.00 85.19 88 ARG A O 1
ATOM 626 N N . ASN A 1 89 ? -6.638 -10.446 4.975 1.00 84.50 89 ASN A N 1
ATOM 627 C CA . ASN A 1 89 ? -7.328 -10.618 3.699 1.00 84.50 89 ASN A CA 1
ATOM 628 C C . ASN A 1 89 ? -6.702 -11.814 2.963 1.00 84.50 89 ASN A C 1
ATOM 630 O O . ASN A 1 89 ? -5.587 -11.682 2.454 1.00 84.50 89 ASN A O 1
ATOM 634 N N . PRO A 1 90 ? -7.379 -12.972 2.862 1.00 87.50 90 PRO A N 1
ATOM 635 C CA . PRO A 1 90 ? -6.841 -14.151 2.182 1.00 87.50 90 PRO A CA 1
ATOM 636 C C . PRO A 1 90 ? -6.309 -13.885 0.764 1.00 87.50 90 PRO A C 1
ATOM 638 O O . PRO A 1 90 ? -5.328 -14.511 0.372 1.00 87.50 90 PRO A O 1
ATOM 641 N N . GLY A 1 91 ? -6.877 -12.916 0.031 1.00 86.75 91 GLY A N 1
ATOM 642 C CA . GLY A 1 91 ? -6.421 -12.537 -1.314 1.00 86.75 91 GLY A CA 1
ATOM 643 C C . GLY A 1 91 ? -5.025 -11.904 -1.368 1.00 86.75 91 GLY A C 1
ATOM 644 O O . GLY A 1 91 ? -4.391 -11.900 -2.418 1.00 86.75 91 GLY A O 1
ATOM 645 N N . ASN A 1 92 ? -4.520 -11.427 -0.230 1.00 89.44 92 ASN A N 1
ATOM 646 C CA . ASN A 1 92 ? -3.241 -10.732 -0.082 1.00 89.44 92 ASN A CA 1
ATOM 647 C C . ASN A 1 92 ? -2.248 -11.508 0.810 1.00 89.44 92 ASN A C 1
ATOM 649 O O . ASN A 1 92 ? -1.376 -10.929 1.467 1.00 89.44 92 ASN A O 1
ATOM 653 N N . ALA A 1 93 ? -2.386 -12.837 0.865 1.00 93.56 93 ALA A N 1
ATOM 654 C CA . ALA A 1 93 ? -1.455 -13.684 1.598 1.00 93.56 93 ALA A CA 1
ATOM 655 C C . ALA A 1 93 ? -0.024 -13.553 1.038 1.00 93.56 93 ALA A C 1
ATOM 657 O O . ALA A 1 93 ? 0.157 -13.582 -0.182 1.00 93.56 93 ALA A O 1
ATOM 658 N N . PRO A 1 94 ? 1.000 -13.432 1.905 1.00 95.06 94 PRO A N 1
ATOM 659 C CA . PRO A 1 94 ? 2.380 -13.349 1.453 1.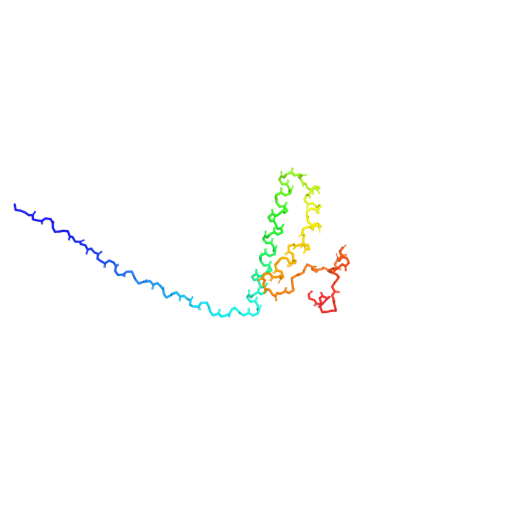00 95.06 94 PRO A CA 1
ATOM 660 C C . PRO A 1 94 ? 2.794 -14.651 0.764 1.00 95.06 94 PRO A C 1
ATOM 662 O O . PRO A 1 94 ? 2.582 -15.750 1.292 1.00 95.06 94 PRO A O 1
ATOM 665 N N . ASN A 1 95 ? 3.424 -14.521 -0.401 1.00 94.56 95 ASN A N 1
ATOM 666 C CA . ASN A 1 95 ? 4.111 -15.627 -1.063 1.00 94.56 95 ASN A CA 1
ATOM 667 C C . ASN A 1 95 ? 5.446 -15.961 -0.359 1.00 94.56 95 ASN A C 1
ATOM 669 O O . ASN A 1 95 ? 5.778 -15.382 0.674 1.00 94.56 95 ASN A O 1
ATOM 673 N N . GLU A 1 96 ? 6.207 -16.916 -0.897 1.00 95.19 96 GLU A N 1
ATOM 674 C CA . GLU A 1 96 ? 7.442 -17.403 -0.266 1.00 95.19 96 GLU A CA 1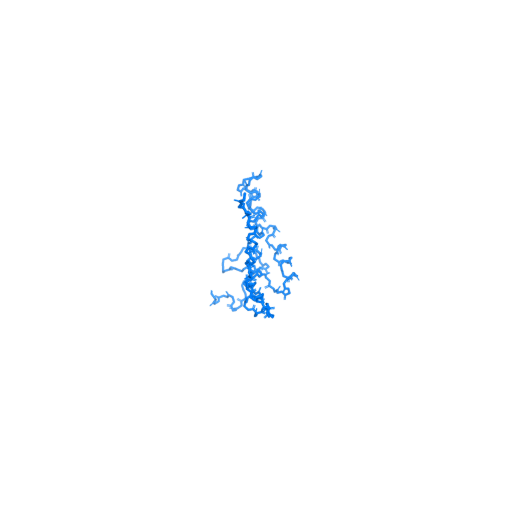
ATOM 675 C C . GLU A 1 96 ? 8.490 -16.307 -0.045 1.00 95.19 96 GLU A C 1
ATOM 677 O O . GLU A 1 96 ? 9.004 -16.190 1.063 1.00 95.19 96 GLU A O 1
ATOM 682 N N . TRP A 1 97 ? 8.755 -15.459 -1.042 1.00 94.25 97 TRP A N 1
ATOM 683 C CA . TRP A 1 97 ? 9.751 -14.392 -0.899 1.00 94.25 97 TRP A CA 1
ATOM 684 C C . TRP A 1 97 ? 9.251 -13.243 -0.014 1.00 94.25 97 TRP A C 1
ATOM 686 O O . TRP A 1 97 ? 10.021 -12.638 0.725 1.00 94.25 97 TRP A O 1
ATOM 696 N N . GLN A 1 98 ? 7.946 -12.959 -0.035 1.00 94.62 98 GLN A N 1
ATOM 697 C CA . GLN A 1 98 ? 7.336 -11.918 0.801 1.00 94.62 98 GLN A CA 1
ATOM 698 C C . GLN A 1 98 ? 7.352 -12.272 2.290 1.00 94.62 98 GLN A C 1
ATOM 700 O O . GLN A 1 98 ? 7.173 -11.395 3.131 1.00 94.62 98 GLN A O 1
ATOM 705 N N . LYS A 1 99 ? 7.546 -13.550 2.632 1.00 95.19 99 LYS A N 1
ATOM 706 C CA . LYS A 1 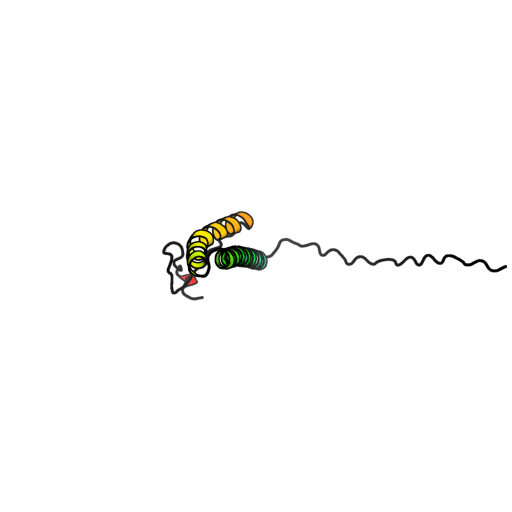99 ? 7.701 -13.990 4.023 1.00 95.19 99 LYS A CA 1
ATOM 707 C C . LYS A 1 99 ? 9.075 -13.660 4.609 1.00 95.19 99 LYS A C 1
ATOM 709 O O . LYS A 1 99 ? 9.215 -13.727 5.826 1.00 95.19 99 LYS A O 1
ATOM 714 N N . SER A 1 100 ? 10.062 -13.342 3.772 1.00 91.25 100 SER A N 1
ATOM 715 C CA . SER A 1 100 ? 11.461 -13.142 4.172 1.00 91.25 100 SER A CA 1
ATOM 716 C C . SER A 1 100 ? 11.973 -11.707 4.005 1.00 91.25 100 SER A C 1
ATOM 718 O O . SER A 1 100 ? 13.177 -11.496 4.131 1.00 91.25 100 SER A O 1
ATOM 720 N N . VAL A 1 101 ? 11.096 -10.751 3.681 1.00 84.69 101 VAL A N 1
ATOM 721 C CA . VAL A 1 101 ? 11.415 -9.312 3.586 1.00 84.69 101 VAL A CA 1
ATOM 722 C C . VAL A 1 101 ? 11.118 -8.557 4.870 1.00 84.69 101 VAL A C 1
ATOM 724 O O . VAL A 1 101 ? 10.192 -8.970 5.606 1.00 84.69 101 VAL A O 1
#

Radius of gyration: 24.72 Å; chains: 1; bounding box: 38×88×34 Å

pLDDT: mean 84.24, std 16.55, range [38.97, 97.94]

Sequence (101 aa):
MKAITLGLVLLAGTAPPAASVGPLTDLERAETATAAFAAALKGELVQAMQSGGAIEAIEVCHSRADAIAHEVSGKYGLKVSRVSLKNRNPGNAPNEWQKSV

Secondary structure (DSSP, 8-state):
--------------PPP----PPPPHHHHHHHHHHHHHHHHHHHHHHHHHHHHHHHHHHHHHHHHHHHHHHHHHHHTS------TT--SGGG---TGGG--